Protein AF-A0A929PA80-F1 (afdb_monomer_lite)

pLDDT: mean 91.56, std 11.6, range [44.88, 98.56]

Secondary structure (DSSP, 8-state):
-HHHHHHHHHHHHHHHHHHHHHHHSS--SSGGGGTTTT-SSPPBPTTTSSBPEEEEETTEEEEEE--SSSGGG-EEEEESHHHHIIIIIHHHHHHHHHHHHHHTTS--

Radius of gyration: 17.23 Å; chains: 1; bounding box: 33×61×31 Å

Foldseek 3Di:
DLVVVQVVLLVLLVVLQVVVCVVPVDGDQFSCVSPPVSHVDQDARSAPRHGWGWHDDVQWIWTWHCAHPDNVGIDTDTDGDVRCCVPPVVVVVVVVVVVVVVVVPPPD

Sequence (108 aa):
MESVDAQYRLMALALAATAYRASNGTYPGRAEDLLPDYLAEIPIDPFDGKPLKLKTLPGGLDLYSVGPEDKNWRIHFYLGRDLYEEKRVKPAREEFEKNTAGKSAVSH

Structure (mmCIF, N/CA/C/O backbone):
data_AF-A0A929PA80-F1
#
_entry.id   AF-A0A929PA80-F1
#
loop_
_atom_site.group_PDB
_atom_site.id
_atom_site.type_symbol
_atom_site.label_atom_id
_atom_site.label_alt_id
_atom_site.label_comp_id
_atom_site.label_asym_id
_atom_site.label_entity_id
_atom_site.label_seq_id
_atom_site.pdbx_PDB_ins_code
_atom_site.Cartn_x
_atom_site.Cartn_y
_atom_site.Cartn_z
_atom_site.occupancy
_atom_site.B_iso_or_equiv
_atom_site.auth_seq_id
_atom_site.auth_comp_id
_atom_site.auth_asym_id
_atom_site.auth_atom_id
_atom_site.pdbx_PDB_model_num
ATOM 1 N N . MET A 1 1 ? 8.026 5.239 -18.243 1.00 77.50 1 MET A N 1
ATOM 2 C CA . MET A 1 1 ? 6.991 4.213 -18.501 1.00 77.50 1 MET A CA 1
ATOM 3 C C . MET A 1 1 ? 6.733 3.388 -17.241 1.00 77.50 1 MET A C 1
ATOM 5 O O . MET A 1 1 ? 5.584 3.292 -16.837 1.00 77.50 1 MET A O 1
ATOM 9 N N . GLU A 1 2 ? 7.782 2.917 -16.557 1.00 88.75 2 GLU A N 1
ATOM 10 C CA . GLU A 1 2 ? 7.701 2.110 -15.320 1.00 88.75 2 GLU A CA 1
ATOM 11 C C . GLU A 1 2 ? 6.935 2.778 -14.168 1.00 88.75 2 GLU A C 1
ATOM 13 O O . GLU A 1 2 ? 6.124 2.126 -13.527 1.00 88.75 2 GLU A O 1
ATOM 18 N N . SER A 1 3 ? 7.100 4.086 -13.926 1.00 91.31 3 SER A N 1
ATOM 19 C CA . SER A 1 3 ? 6.378 4.764 -12.833 1.00 91.31 3 SER A CA 1
ATOM 20 C C . SER A 1 3 ? 4.857 4.746 -13.007 1.00 91.31 3 SER A C 1
ATOM 22 O O . SER A 1 3 ? 4.131 4.638 -12.023 1.00 91.31 3 SER A O 1
ATOM 24 N N . VAL A 1 4 ? 4.369 4.857 -14.248 1.00 94.44 4 VAL A N 1
ATOM 25 C CA . VAL A 1 4 ? 2.928 4.809 -14.549 1.00 94.44 4 VAL A CA 1
ATOM 26 C C . VAL A 1 4 ? 2.403 3.390 -14.339 1.00 94.44 4 VAL A C 1
ATOM 28 O O . VAL A 1 4 ? 1.345 3.218 -13.742 1.00 94.44 4 VAL A O 1
ATOM 31 N N . ASP A 1 5 ? 3.170 2.378 -14.754 1.00 97.00 5 ASP A N 1
ATOM 32 C CA . ASP A 1 5 ? 2.829 0.972 -14.515 1.00 97.00 5 ASP A CA 1
ATOM 33 C C . ASP A 1 5 ? 2.818 0.648 -13.009 1.00 97.00 5 ASP A C 1
ATOM 35 O O . ASP A 1 5 ? 1.860 0.075 -12.495 1.00 97.00 5 ASP A O 1
ATOM 39 N N . ALA A 1 6 ? 3.811 1.125 -12.253 1.00 96.88 6 ALA A N 1
ATOM 40 C CA . ALA A 1 6 ? 3.854 0.975 -10.799 1.00 96.88 6 ALA A CA 1
ATOM 41 C C . ALA A 1 6 ? 2.625 1.603 -10.125 1.00 96.88 6 ALA A C 1
ATOM 43 O O . ALA A 1 6 ? 2.013 0.980 -9.259 1.00 96.88 6 ALA A O 1
ATOM 44 N N . GLN A 1 7 ? 2.222 2.811 -10.535 1.00 96.50 7 GLN A N 1
ATOM 45 C CA . GLN A 1 7 ? 1.021 3.472 -10.012 1.00 96.50 7 GLN A CA 1
ATOM 46 C C . GLN A 1 7 ? -0.256 2.697 -10.348 1.00 96.50 7 GLN A C 1
ATOM 48 O O . GLN A 1 7 ? -1.094 2.501 -9.469 1.00 96.50 7 GLN A O 1
ATOM 53 N N . TYR A 1 8 ? -0.389 2.218 -11.586 1.00 97.75 8 TYR A N 1
ATOM 54 C CA . TYR A 1 8 ? -1.529 1.407 -12.011 1.00 97.75 8 TYR A CA 1
ATOM 55 C C . TYR A 1 8 ? -1.649 0.120 -11.179 1.00 97.75 8 TYR A C 1
ATOM 57 O O . TYR A 1 8 ? -2.715 -0.195 -10.647 1.00 97.75 8 TYR A O 1
ATOM 65 N N . ARG A 1 9 ? -0.536 -0.590 -10.985 1.00 98.38 9 ARG A N 1
ATOM 66 C CA . ARG A 1 9 ? -0.490 -1.820 -10.183 1.00 98.38 9 ARG A CA 1
ATOM 67 C C . ARG A 1 9 ? -0.736 -1.561 -8.696 1.00 98.38 9 ARG A C 1
ATOM 69 O O . ARG A 1 9 ? -1.429 -2.344 -8.048 1.00 98.38 9 ARG A O 1
ATOM 76 N N . LEU A 1 10 ? -0.243 -0.440 -8.164 1.00 98.38 10 LEU A N 1
ATOM 77 C CA . LEU A 1 10 ? -0.560 0.006 -6.805 1.00 98.38 10 LEU A CA 1
ATOM 78 C C . LEU A 1 10 ? -2.054 0.301 -6.639 1.00 98.38 10 LEU A C 1
ATOM 80 O O . LEU A 1 10 ? -2.620 -0.062 -5.612 1.00 98.38 10 LEU A O 1
ATOM 84 N N . MET A 1 11 ? -2.713 0.898 -7.638 1.00 98.00 11 MET A N 1
ATOM 85 C CA . MET A 1 11 ? -4.165 1.116 -7.610 1.00 98.00 11 MET A CA 1
ATOM 86 C C . MET A 1 11 ? -4.942 -0.205 -7.593 1.00 98.00 11 MET A C 1
ATOM 88 O O . MET A 1 11 ? -5.913 -0.319 -6.846 1.00 98.00 11 MET A O 1
ATOM 92 N N . ALA A 1 12 ? -4.509 -1.213 -8.358 1.00 98.19 12 ALA A N 1
ATOM 93 C CA . ALA A 1 12 ? -5.121 -2.543 -8.326 1.00 98.19 12 ALA A CA 1
ATOM 94 C C . ALA A 1 12 ? -4.989 -3.195 -6.937 1.00 98.19 12 ALA A C 1
ATOM 96 O O . ALA A 1 12 ? -5.979 -3.660 -6.370 1.00 98.19 12 ALA A O 1
ATOM 97 N N . LEU A 1 13 ? -3.790 -3.148 -6.343 1.00 98.56 13 LEU A N 1
ATOM 98 C CA . LEU A 1 13 ? -3.551 -3.641 -4.984 1.00 98.56 13 LEU A CA 1
ATOM 99 C C . LEU A 1 13 ? -4.378 -2.871 -3.938 1.00 98.56 13 LEU A C 1
ATOM 101 O O . LEU A 1 13 ? -4.938 -3.468 -3.018 1.00 98.56 13 LEU A O 1
ATOM 105 N N . ALA A 1 14 ? -4.505 -1.552 -4.099 1.00 98.31 14 ALA A N 1
ATOM 106 C CA . ALA A 1 14 ? -5.306 -0.707 -3.222 1.00 98.31 14 ALA A CA 1
ATOM 107 C C . ALA A 1 14 ? -6.800 -1.039 -3.289 1.00 98.31 14 ALA A C 1
ATOM 109 O O . ALA A 1 14 ? -7.474 -1.080 -2.255 1.00 98.31 14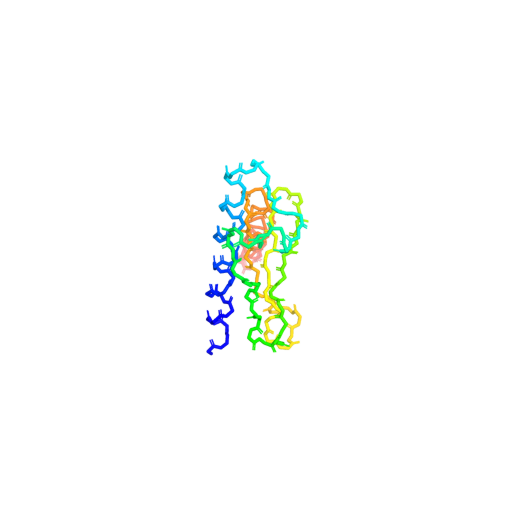 ALA A O 1
ATOM 110 N N . LEU A 1 15 ? -7.318 -1.298 -4.491 1.00 98.44 15 LEU A N 1
ATOM 111 C CA . LEU A 1 15 ? -8.708 -1.688 -4.694 1.00 98.44 15 LEU A CA 1
ATOM 112 C C . LEU A 1 15 ? -9.001 -3.028 -4.010 1.00 98.44 15 LEU A C 1
ATOM 114 O O . LEU A 1 15 ? -9.973 -3.124 -3.262 1.00 98.44 15 LEU A O 1
ATOM 118 N N . ALA A 1 16 ? -8.122 -4.017 -4.187 1.00 98.56 16 ALA A N 1
ATOM 119 C CA . ALA A 1 16 ? -8.229 -5.315 -3.524 1.00 98.56 16 ALA A CA 1
ATOM 120 C C . ALA A 1 16 ? -8.217 -5.183 -1.992 1.00 98.56 16 ALA A C 1
ATOM 122 O O . ALA A 1 16 ? -9.103 -5.699 -1.315 1.00 98.56 16 ALA A O 1
ATOM 123 N N . ALA A 1 17 ? -7.277 -4.414 -1.436 1.00 98.56 17 ALA A N 1
ATOM 124 C CA . ALA A 1 17 ? -7.213 -4.165 0.004 1.00 98.56 17 ALA A CA 1
ATOM 125 C C . ALA A 1 17 ? -8.441 -3.414 0.546 1.00 98.56 17 ALA A C 1
ATOM 127 O O . ALA A 1 17 ? -8.883 -3.656 1.672 1.00 98.56 17 ALA A O 1
ATOM 128 N N . THR A 1 18 ? -9.016 -2.516 -0.255 1.00 98.19 18 THR A N 1
ATOM 129 C CA . THR A 1 18 ? -10.249 -1.802 0.097 1.00 98.19 18 THR A CA 1
ATOM 130 C C . THR A 1 18 ? -11.446 -2.749 0.117 1.00 98.19 18 THR A C 1
ATOM 132 O O . THR A 1 18 ? -12.234 -2.701 1.063 1.00 98.19 18 THR A O 1
ATOM 135 N N . ALA A 1 19 ? -11.560 -3.642 -0.871 1.00 98.50 19 ALA A N 1
ATOM 136 C CA . ALA A 1 19 ? -12.597 -4.669 -0.913 1.00 98.50 19 ALA A CA 1
ATOM 137 C C . ALA A 1 19 ? -12.465 -5.653 0.261 1.00 98.50 19 ALA A C 1
ATOM 139 O O . ALA A 1 19 ? -13.450 -5.902 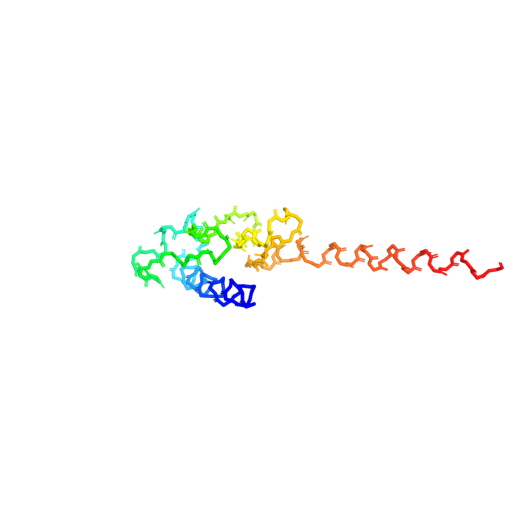0.953 1.00 98.50 19 ALA A O 1
ATOM 140 N N . TYR A 1 20 ? -11.245 -6.107 0.570 1.00 98.50 20 TYR A N 1
ATOM 141 C CA . TYR A 1 20 ? -10.973 -6.927 1.752 1.00 98.50 20 TYR A CA 1
ATOM 142 C C . TYR A 1 20 ? -11.481 -6.252 3.027 1.00 98.50 20 TYR A C 1
ATOM 144 O O . TYR A 1 20 ? -12.193 -6.870 3.820 1.00 98.50 20 TYR A O 1
ATOM 152 N N . ARG A 1 21 ? -11.171 -4.962 3.215 1.00 97.56 21 ARG A N 1
ATOM 153 C CA . ARG A 1 21 ? -11.642 -4.206 4.380 1.00 97.56 21 ARG A CA 1
ATOM 154 C C . ARG A 1 21 ? -13.158 -4.060 4.414 1.00 97.56 21 ARG A C 1
ATOM 156 O O . ARG A 1 21 ? -13.728 -4.083 5.500 1.00 97.56 21 ARG A O 1
ATOM 163 N N . ALA A 1 22 ? -13.807 -3.886 3.269 1.00 98.00 22 ALA A N 1
ATOM 164 C CA . ALA A 1 22 ? -15.261 -3.792 3.209 1.00 98.00 22 ALA A CA 1
ATOM 165 C C . ALA A 1 22 ? -15.932 -5.089 3.694 1.00 98.00 22 ALA A C 1
ATOM 167 O O . ALA A 1 22 ? -16.908 -5.017 4.436 1.00 98.00 22 ALA A O 1
ATOM 168 N N . SER A 1 23 ? -15.374 -6.249 3.339 1.00 98.19 23 SER A N 1
ATOM 169 C CA . SER A 1 23 ? -15.912 -7.559 3.728 1.00 98.19 23 SER A CA 1
ATOM 170 C C . SER A 1 23 ? -15.549 -7.969 5.159 1.00 98.19 23 SER A C 1
ATOM 172 O O . SER A 1 23 ? -16.360 -8.586 5.843 1.00 98.19 23 SER A O 1
ATOM 174 N N . ASN A 1 24 ? -14.341 -7.633 5.624 1.00 97.12 24 ASN A N 1
ATOM 175 C CA . ASN A 1 24 ? -13.794 -8.121 6.899 1.00 97.12 24 ASN A CA 1
ATOM 176 C C . ASN A 1 24 ? -13.797 -7.070 8.025 1.00 97.12 24 ASN A C 1
ATOM 178 O O . ASN A 1 24 ? -13.488 -7.381 9.172 1.00 97.12 24 ASN A O 1
ATOM 182 N N . GLY A 1 25 ? -14.091 -5.805 7.715 1.00 96.38 25 GLY A N 1
ATOM 183 C CA . GLY A 1 25 ? -14.064 -4.680 8.657 1.00 96.38 25 GLY A CA 1
ATOM 184 C C . GLY A 1 25 ? -12.666 -4.125 8.968 1.00 96.38 25 GLY A C 1
ATOM 185 O O . GLY A 1 25 ? -12.545 -3.000 9.458 1.00 96.38 25 GLY A O 1
ATOM 186 N N . THR A 1 26 ? -11.599 -4.857 8.643 1.00 95.81 26 THR A N 1
ATOM 187 C CA . THR A 1 26 ? -10.199 -4.475 8.887 1.00 95.81 26 THR A CA 1
ATOM 188 C C . THR A 1 26 ? -9.362 -4.587 7.615 1.00 95.81 26 THR A C 1
ATOM 190 O O . THR A 1 26 ? -9.700 -5.327 6.697 1.00 95.81 26 THR A O 1
ATOM 193 N N . TYR A 1 27 ? -8.270 -3.823 7.525 1.00 97.00 27 TYR A N 1
ATOM 194 C CA . TYR A 1 27 ? -7.305 -4.002 6.436 1.00 97.00 27 TYR A CA 1
ATOM 195 C C . TYR A 1 27 ? -6.583 -5.360 6.553 1.00 97.00 27 TYR A C 1
ATOM 197 O O . TYR A 1 27 ? -6.435 -5.855 7.674 1.00 97.00 27 TYR A O 1
ATOM 205 N N . PRO A 1 28 ? -6.107 -5.942 5.434 1.00 97.56 28 PRO A N 1
ATOM 206 C CA . PRO A 1 28 ? -5.280 -7.151 5.461 1.00 97.56 28 PRO A CA 1
ATOM 207 C C . PRO A 1 28 ? -4.011 -6.956 6.307 1.00 97.56 28 PRO A C 1
ATOM 209 O O . PRO A 1 28 ? -3.486 -5.842 6.422 1.00 97.56 28 PRO A O 1
ATOM 212 N N . GLY A 1 29 ? -3.508 -8.044 6.898 1.00 96.12 29 GLY A N 1
ATOM 213 C CA . GLY A 1 29 ? -2.265 -8.035 7.675 1.00 96.12 29 GLY A CA 1
ATOM 214 C C . GLY A 1 29 ? -1.020 -8.175 6.798 1.00 96.12 29 GLY A C 1
ATOM 215 O O . GLY A 1 29 ? 0.053 -7.690 7.158 1.00 96.12 29 GLY A O 1
ATOM 216 N N . ARG A 1 30 ? -1.169 -8.816 5.637 1.00 96.06 30 ARG A N 1
ATOM 217 C CA . ARG A 1 30 ? -0.131 -9.020 4.617 1.00 96.06 30 ARG A CA 1
ATOM 218 C C . ARG A 1 30 ? -0.759 -9.126 3.226 1.00 96.06 30 ARG A C 1
ATOM 220 O O . ARG A 1 30 ? -1.971 -9.271 3.096 1.00 96.06 30 ARG A O 1
ATOM 227 N N . ALA A 1 31 ? 0.060 -9.043 2.180 1.00 96.56 31 ALA A N 1
ATOM 228 C CA . ALA A 1 31 ? -0.429 -9.054 0.802 1.00 96.56 31 ALA A CA 1
ATOM 229 C C . ALA A 1 31 ? -1.153 -10.367 0.449 1.00 96.56 31 ALA A C 1
ATOM 231 O O . ALA A 1 31 ? -2.159 -10.344 -0.252 1.00 96.56 31 ALA A O 1
ATOM 232 N N . GLU A 1 32 ? -0.684 -11.494 0.983 1.00 97.31 32 GLU A N 1
ATOM 233 C CA . GLU A 1 32 ? -1.210 -12.833 0.702 1.00 97.31 32 GLU A CA 1
ATOM 234 C C . GLU A 1 32 ? -2.648 -13.032 1.192 1.00 97.31 32 GLU A C 1
ATOM 236 O O . GLU A 1 32 ? -3.351 -13.880 0.654 1.00 97.31 32 GLU A O 1
ATOM 241 N N . ASP A 1 33 ? -3.112 -12.232 2.158 1.00 97.81 33 ASP A N 1
ATOM 242 C CA . ASP A 1 33 ? -4.493 -12.295 2.656 1.00 97.81 33 ASP A CA 1
ATOM 243 C C . ASP A 1 33 ? -5.514 -11.835 1.592 1.00 97.81 33 ASP A C 1
ATOM 245 O O . ASP A 1 33 ? -6.719 -12.017 1.752 1.00 97.81 33 ASP A O 1
ATOM 249 N N . LEU A 1 34 ? -5.043 -11.220 0.500 1.00 98.31 34 LEU A N 1
ATOM 250 C CA . LEU A 1 34 ? -5.866 -10.805 -0.638 1.00 98.31 34 LEU A CA 1
ATOM 251 C C . LEU A 1 34 ? -6.102 -11.932 -1.651 1.00 98.31 34 LEU A C 1
ATOM 253 O O . LEU A 1 34 ? -6.931 -11.776 -2.549 1.00 98.31 34 LEU A O 1
ATOM 257 N N . LEU A 1 35 ? -5.374 -13.043 -1.535 1.00 97.88 35 LEU A N 1
ATOM 258 C CA . LEU A 1 35 ? -5.476 -14.177 -2.445 1.00 97.88 35 LEU A CA 1
ATOM 259 C C . LEU A 1 35 ? -6.417 -15.257 -1.886 1.00 97.88 35 LEU A C 1
ATOM 261 O O . LEU A 1 35 ? -6.445 -15.474 -0.675 1.00 97.88 35 LEU A O 1
ATOM 265 N N . PRO A 1 36 ? -7.109 -16.014 -2.754 1.00 97.62 36 PRO A N 1
ATOM 266 C CA . PRO A 1 36 ? -7.344 -15.744 -4.178 1.00 97.62 36 PRO A CA 1
ATOM 267 C C . PRO A 1 36 ? -8.548 -14.808 -4.414 1.00 97.62 36 PRO A C 1
ATOM 269 O O . PRO A 1 36 ? -8.856 -14.466 -5.553 1.00 97.62 36 PRO A O 1
ATOM 272 N N . ASP A 1 37 ? -9.256 -14.429 -3.348 1.00 97.88 37 ASP A N 1
ATOM 273 C CA . ASP A 1 37 ? -10.607 -13.864 -3.434 1.00 97.88 37 ASP A CA 1
ATOM 274 C C . ASP A 1 37 ? -10.652 -12.443 -4.016 1.00 97.88 37 ASP A C 1
ATOM 276 O O . ASP A 1 37 ? -11.654 -12.051 -4.615 1.00 97.88 37 ASP A O 1
ATOM 280 N N . TYR A 1 38 ? -9.579 -11.664 -3.851 1.00 98.06 38 TYR A N 1
ATOM 281 C CA . TYR A 1 38 ? -9.501 -10.272 -4.315 1.00 98.06 38 TYR A CA 1
ATOM 282 C C . TYR A 1 38 ? -8.467 -10.071 -5.426 1.00 98.06 38 TYR A C 1
ATOM 284 O O . TYR A 1 38 ? -8.582 -9.128 -6.211 1.00 98.06 38 TYR A O 1
ATOM 292 N N . LEU A 1 39 ? -7.458 -10.939 -5.493 1.00 97.94 39 LEU A N 1
ATOM 293 C CA . LEU A 1 39 ? -6.403 -10.942 -6.501 1.00 97.94 39 LEU A CA 1
ATOM 294 C C . LEU A 1 39 ? -6.055 -12.385 -6.880 1.00 97.94 39 LEU A C 1
ATOM 296 O O . LEU A 1 39 ? -6.037 -13.266 -6.027 1.00 97.94 39 LEU A O 1
ATOM 300 N N . ALA A 1 40 ? -5.713 -12.611 -8.149 1.00 97.75 40 ALA A N 1
ATOM 301 C CA . ALA A 1 40 ? -5.168 -13.897 -8.593 1.00 97.75 40 ALA A CA 1
ATOM 302 C C . ALA A 1 40 ? -3.697 -14.068 -8.173 1.00 97.75 40 ALA A C 1
ATOM 304 O O . ALA A 1 40 ? -3.262 -15.158 -7.815 1.00 97.75 40 ALA A O 1
ATOM 305 N N . GLU A 1 41 ? -2.941 -12.971 -8.192 1.00 98.06 41 GLU A N 1
ATOM 306 C CA . GLU A 1 41 ? -1.553 -12.888 -7.750 1.00 98.06 41 GLU A CA 1
ATOM 307 C C . GLU A 1 41 ? -1.252 -11.471 -7.250 1.00 98.06 41 GLU A C 1
ATOM 309 O O . GLU A 1 41 ? -1.968 -10.516 -7.569 1.00 98.06 41 GLU A O 1
ATOM 314 N N . ILE A 1 42 ? -0.186 -11.317 -6.464 1.00 98.31 42 ILE A N 1
ATOM 315 C CA . ILE A 1 42 ? 0.251 -9.992 -6.017 1.00 98.31 42 ILE A CA 1
ATOM 316 C C . ILE A 1 42 ? 0.943 -9.281 -7.188 1.00 98.31 42 ILE A C 1
ATOM 318 O O . ILE A 1 42 ? 1.907 -9.832 -7.725 1.00 98.31 42 ILE A O 1
ATOM 322 N N . PRO A 1 43 ? 0.513 -8.064 -7.581 1.00 98.38 43 PRO A N 1
ATOM 323 C CA . PRO A 1 43 ? 1.111 -7.376 -8.716 1.00 98.38 43 PRO A CA 1
ATOM 324 C C . PRO A 1 43 ? 2.612 -7.142 -8.518 1.00 98.38 43 PRO A C 1
ATOM 326 O O . PRO A 1 43 ? 3.055 -6.716 -7.450 1.00 98.38 43 PRO A O 1
ATOM 329 N N . ILE A 1 44 ? 3.384 -7.396 -9.572 1.00 98.31 44 ILE A N 1
ATOM 330 C CA . ILE A 1 44 ? 4.841 -7.240 -9.570 1.00 98.31 44 ILE A CA 1
ATOM 331 C C . ILE A 1 44 ? 5.230 -5.773 -9.779 1.00 98.31 44 ILE A C 1
ATOM 333 O O . ILE A 1 44 ? 4.689 -5.109 -10.664 1.00 98.31 44 ILE A O 1
ATOM 337 N N . ASP A 1 45 ? 6.177 -5.289 -8.984 1.00 97.31 45 ASP A N 1
ATOM 338 C CA . ASP A 1 45 ? 6.816 -3.984 -9.094 1.00 97.31 45 ASP A CA 1
ATOM 339 C C . ASP A 1 45 ? 7.679 -3.924 -10.370 1.00 97.31 45 ASP A C 1
ATOM 341 O O . ASP A 1 45 ? 8.592 -4.743 -10.531 1.00 97.31 45 ASP A O 1
ATOM 345 N N . PRO A 1 46 ? 7.425 -2.978 -11.293 1.00 96.75 46 PRO A N 1
ATOM 346 C CA . PRO A 1 46 ? 8.180 -2.889 -12.538 1.00 96.75 46 PRO A CA 1
ATOM 347 C C . PRO A 1 46 ? 9.650 -2.488 -12.343 1.00 96.75 46 PRO A C 1
ATOM 349 O O . PRO A 1 46 ? 10.427 -2.658 -13.275 1.00 96.75 46 PRO A O 1
ATOM 352 N N . PHE A 1 47 ? 10.044 -1.975 -11.171 1.00 95.19 47 PHE A N 1
ATOM 353 C CA . PHE A 1 47 ? 11.417 -1.514 -10.937 1.00 95.19 47 PHE A CA 1
ATOM 354 C C . PHE A 1 47 ? 12.379 -2.610 -10.465 1.00 95.19 47 PHE A C 1
ATOM 356 O O . PHE A 1 47 ? 13.552 -2.579 -10.826 1.00 95.19 47 PHE A O 1
ATOM 363 N N . ASP A 1 48 ? 11.923 -3.573 -9.656 1.00 95.00 48 ASP A N 1
ATOM 364 C CA . ASP A 1 48 ? 12.790 -4.635 -9.117 1.00 95.00 48 ASP A CA 1
ATOM 365 C C . ASP A 1 48 ? 12.316 -6.060 -9.438 1.00 95.00 48 ASP A C 1
ATOM 367 O O . ASP A 1 48 ? 12.981 -7.029 -9.057 1.00 95.00 48 ASP A O 1
ATOM 371 N N . GLY A 1 49 ? 11.187 -6.199 -10.141 1.00 96.25 49 GLY A N 1
ATOM 372 C CA . GLY A 1 49 ? 10.619 -7.488 -10.524 1.00 96.25 49 GLY A CA 1
ATOM 373 C C . GLY A 1 49 ? 10.081 -8.306 -9.347 1.00 96.25 49 GLY A C 1
ATOM 374 O O . GLY A 1 49 ? 9.823 -9.498 -9.509 1.00 96.25 49 GLY A O 1
ATOM 375 N N . LYS A 1 50 ? 9.914 -7.707 -8.161 1.00 96.69 50 LYS A N 1
ATOM 376 C CA . LYS A 1 50 ? 9.376 -8.370 -6.962 1.00 96.69 50 LYS A CA 1
ATOM 377 C C . LYS A 1 50 ? 7.932 -7.942 -6.709 1.00 96.69 50 LYS A C 1
ATOM 379 O O . LYS A 1 50 ? 7.506 -6.919 -7.229 1.00 96.69 50 LYS A O 1
ATOM 384 N N . PRO A 1 51 ? 7.149 -8.681 -5.907 1.00 98.25 51 PRO A N 1
ATOM 385 C CA . PRO A 1 51 ? 5.806 -8.242 -5.539 1.00 98.25 51 PRO A CA 1
ATOM 386 C C . PRO A 1 51 ? 5.802 -6.842 -4.913 1.00 98.25 51 PRO A C 1
ATOM 388 O O . PRO A 1 51 ? 6.662 -6.520 -4.083 1.00 98.25 51 PRO A O 1
ATOM 391 N N . LEU A 1 52 ? 4.806 -6.029 -5.279 1.00 98.06 52 LEU A N 1
ATOM 392 C CA . LEU A 1 52 ? 4.533 -4.762 -4.607 1.00 98.06 52 LEU A CA 1
ATOM 393 C C . LEU A 1 52 ? 4.340 -4.983 -3.107 1.00 98.06 52 LEU A C 1
ATOM 395 O O . LEU A 1 52 ? 3.851 -6.020 -2.653 1.00 98.06 52 LEU A O 1
ATOM 399 N N . LYS A 1 53 ? 4.721 -3.978 -2.320 1.00 97.12 53 LYS A N 1
ATOM 400 C CA . LYS A 1 53 ? 4.789 -4.116 -0.867 1.00 97.12 53 LYS A CA 1
ATOM 401 C C . LYS A 1 53 ? 3.548 -3.528 -0.223 1.00 97.12 53 LYS A C 1
ATOM 403 O O . LYS A 1 53 ? 3.144 -2.416 -0.548 1.00 97.12 53 LYS A O 1
ATOM 408 N N . LEU A 1 54 ? 2.991 -4.269 0.729 1.00 97.88 54 LEU A N 1
ATOM 409 C CA . LEU A 1 54 ? 1.909 -3.841 1.606 1.00 97.88 54 LEU A CA 1
ATOM 410 C C . LEU A 1 54 ? 2.438 -3.792 3.033 1.00 97.88 54 LEU A C 1
ATOM 412 O O . LEU A 1 54 ? 3.024 -4.759 3.518 1.00 97.88 54 LEU A O 1
ATOM 416 N N . LYS A 1 55 ? 2.224 -2.669 3.714 1.00 96.56 55 LYS A N 1
ATOM 417 C CA . LYS A 1 55 ? 2.541 -2.521 5.130 1.00 96.56 55 LYS A CA 1
ATOM 418 C C . LYS A 1 55 ? 1.346 -1.966 5.885 1.00 96.56 55 LYS A C 1
ATOM 420 O O . LYS A 1 55 ? 0.905 -0.848 5.627 1.00 96.56 55 LYS A O 1
ATOM 425 N N . THR A 1 56 ? 0.876 -2.718 6.868 1.00 95.88 56 THR A N 1
ATOM 426 C CA . THR A 1 56 ? -0.160 -2.254 7.789 1.00 95.88 56 THR A CA 1
ATOM 427 C C . THR A 1 56 ? 0.440 -1.291 8.802 1.00 95.88 56 THR A C 1
ATOM 429 O O . THR A 1 56 ? 1.466 -1.572 9.424 1.00 95.88 56 THR A O 1
ATOM 432 N N . LEU A 1 57 ? -0.184 -0.125 8.936 1.00 95.56 57 LEU A N 1
ATOM 433 C CA . LEU A 1 57 ? 0.221 0.941 9.844 1.00 95.56 57 LEU A CA 1
ATOM 434 C C . LEU A 1 57 ? -0.988 1.386 10.679 1.00 95.56 57 LEU A C 1
ATOM 436 O O . LEU A 1 57 ? -2.133 1.122 10.301 1.00 95.56 57 LEU A O 1
ATOM 440 N N . PRO A 1 58 ? -0.775 2.079 11.811 1.00 94.12 58 PRO A N 1
ATOM 441 C CA . PRO A 1 58 ? -1.874 2.712 12.526 1.00 94.12 58 PRO A CA 1
ATOM 442 C C . PRO A 1 58 ? -2.704 3.590 11.580 1.00 94.12 58 PRO A C 1
ATOM 444 O O . PRO A 1 58 ? -2.164 4.414 10.845 1.00 94.12 58 PRO A O 1
ATOM 447 N N . GLY A 1 59 ? -4.019 3.372 11.568 1.00 92.69 59 GLY A N 1
ATOM 448 C CA . GLY A 1 59 ? -4.947 4.157 10.754 1.00 92.69 59 GLY A CA 1
ATOM 449 C C . GLY A 1 59 ? -4.991 3.815 9.259 1.00 92.69 59 GLY A C 1
ATOM 450 O O . GLY A 1 59 ? -5.733 4.482 8.532 1.00 92.69 59 GLY A O 1
ATOM 451 N N . GLY A 1 60 ? -4.252 2.806 8.769 1.00 97.06 60 GLY A N 1
ATOM 452 C CA . GLY A 1 60 ? -4.216 2.548 7.329 1.00 97.06 60 GLY A CA 1
ATOM 453 C C . GLY A 1 60 ? -3.260 1.479 6.796 1.00 97.06 60 GLY A C 1
ATOM 454 O O . GLY A 1 60 ? -2.714 0.657 7.529 1.00 97.06 60 GLY A O 1
ATOM 455 N N . LEU A 1 61 ? -3.042 1.533 5.481 1.00 98.06 61 LEU A N 1
ATOM 456 C CA . LEU A 1 61 ? -2.013 0.776 4.768 1.00 98.06 61 LEU A CA 1
ATOM 457 C C . LEU A 1 61 ? -1.085 1.721 4.009 1.00 98.06 61 LEU A C 1
ATOM 459 O O . LEU A 1 61 ? -1.540 2.667 3.370 1.00 98.06 61 LEU A O 1
ATOM 463 N N . ASP A 1 62 ? 0.204 1.408 4.022 1.00 97.69 62 ASP A N 1
ATOM 464 C CA . ASP A 1 62 ? 1.183 1.928 3.074 1.00 97.69 62 ASP A CA 1
ATOM 465 C C . ASP A 1 62 ? 1.453 0.852 2.021 1.00 97.69 62 ASP A C 1
ATOM 467 O O . ASP A 1 62 ? 2.047 -0.190 2.317 1.00 97.69 62 ASP A O 1
ATOM 471 N N . LEU A 1 63 ? 0.970 1.091 0.805 1.00 98.19 63 LEU A N 1
ATOM 472 C CA . LEU A 1 63 ? 1.302 0.289 -0.363 1.00 98.19 63 LEU A CA 1
ATOM 473 C C . LEU A 1 63 ? 2.398 1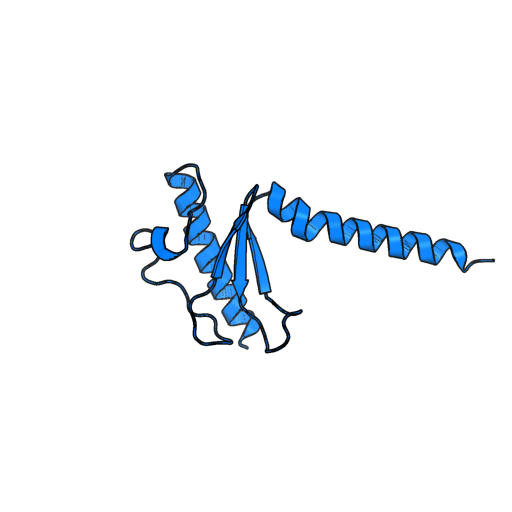.014 -1.126 1.00 98.19 63 LEU A C 1
ATOM 475 O O . LEU A 1 63 ? 2.252 2.204 -1.402 1.00 98.19 63 LEU A O 1
ATOM 479 N N . TYR A 1 64 ? 3.481 0.335 -1.490 1.00 96.75 64 TYR A N 1
ATOM 480 C CA . TYR A 1 64 ? 4.567 1.028 -2.169 1.00 96.75 64 TYR A CA 1
ATOM 481 C C . TYR A 1 64 ? 5.328 0.183 -3.179 1.00 96.75 64 TYR A C 1
ATOM 483 O O . TYR A 1 64 ? 5.548 -1.018 -2.998 1.00 96.75 64 TYR A O 1
ATOM 491 N N . SER A 1 65 ? 5.755 0.878 -4.231 1.00 97.06 65 SER A N 1
ATOM 492 C CA . SER A 1 65 ? 6.815 0.440 -5.131 1.00 97.06 65 SER A CA 1
ATOM 493 C C . SER A 1 65 ? 8.153 0.990 -4.642 1.00 97.06 65 SER A C 1
ATOM 495 O O . SER A 1 65 ? 8.217 2.067 -4.032 1.00 97.06 65 SER A O 1
ATOM 497 N N . VAL A 1 66 ? 9.234 0.254 -4.902 1.00 94.62 66 VAL A N 1
ATOM 498 C CA . VAL A 1 66 ? 10.593 0.716 -4.595 1.00 94.62 66 VAL A CA 1
ATOM 499 C C . VAL A 1 66 ? 10.970 1.972 -5.380 1.00 94.62 66 VAL A C 1
ATOM 501 O O . VAL A 1 66 ? 11.776 2.748 -4.872 1.00 94.62 66 VAL A O 1
ATOM 504 N N . GLY A 1 67 ? 10.320 2.216 -6.522 1.00 92.62 67 GLY A N 1
ATOM 505 C CA . GLY A 1 67 ? 10.637 3.328 -7.410 1.00 92.62 67 GLY A CA 1
ATOM 506 C C . GLY A 1 67 ? 11.979 3.138 -8.135 1.00 92.62 67 GLY A C 1
ATOM 507 O O . GLY A 1 67 ? 12.613 2.090 -8.002 1.00 92.62 67 GLY A O 1
ATOM 508 N N . PRO A 1 68 ? 12.426 4.138 -8.913 1.00 90.19 68 PRO A N 1
ATOM 509 C CA . PRO A 1 68 ? 13.772 4.141 -9.487 1.00 90.19 68 PRO A CA 1
ATOM 510 C C . PRO A 1 68 ? 14.826 4.087 -8.368 1.00 90.19 68 PRO A C 1
ATOM 512 O O . PRO A 1 68 ? 14.522 4.491 -7.251 1.00 90.19 68 PRO A O 1
ATOM 515 N N . GLU A 1 69 ? 16.042 3.605 -8.671 1.00 76.50 69 GLU A N 1
ATOM 516 C CA . GLU A 1 69 ? 17.112 3.164 -7.738 1.00 76.50 69 GLU A CA 1
ATOM 517 C C . GLU A 1 69 ? 17.357 4.003 -6.459 1.00 76.50 69 GLU A C 1
ATOM 519 O O . GLU A 1 69 ? 17.908 3.487 -5.482 1.00 76.50 69 GLU A O 1
ATOM 524 N N . ASP A 1 70 ? 16.933 5.265 -6.413 1.00 70.56 70 ASP A N 1
ATOM 525 C CA . ASP A 1 70 ? 17.090 6.148 -5.266 1.00 70.56 70 ASP A CA 1
ATOM 526 C C . ASP A 1 70 ? 15.967 5.993 -4.217 1.00 70.56 70 ASP A C 1
ATOM 528 O O . ASP A 1 70 ? 14.783 6.222 -4.476 1.00 70.56 70 ASP A O 1
ATOM 532 N N . LYS A 1 71 ? 16.335 5.668 -2.965 1.00 61.50 71 LYS A N 1
ATOM 533 C CA . LYS A 1 71 ? 15.391 5.380 -1.854 1.00 61.50 71 LYS A CA 1
ATOM 534 C C . LYS A 1 71 ? 14.406 6.516 -1.549 1.00 61.50 71 LYS A C 1
ATOM 536 O O . LYS A 1 71 ? 13.365 6.252 -0.945 1.00 61.50 71 LYS A O 1
ATOM 541 N N . ASN A 1 72 ? 14.733 7.747 -1.940 1.00 70.50 72 ASN A N 1
ATOM 542 C CA . ASN A 1 72 ? 13.871 8.914 -1.761 1.00 70.50 72 ASN A CA 1
ATOM 543 C C . ASN A 1 72 ? 12.680 8.949 -2.729 1.00 70.50 72 ASN A C 1
ATOM 545 O O . ASN A 1 72 ? 11.759 9.728 -2.503 1.00 70.50 72 ASN A O 1
ATOM 549 N N . TRP A 1 73 ? 12.670 8.120 -3.777 1.00 83.69 73 TRP A N 1
ATOM 550 C CA . TRP A 1 73 ? 11.650 8.164 -4.826 1.00 83.69 73 TRP A CA 1
ATOM 551 C C . TRP A 1 73 ? 10.655 7.001 -4.785 1.00 83.69 73 TRP A C 1
ATOM 553 O O . TRP A 1 73 ? 9.996 6.694 -5.783 1.00 83.69 73 TRP A O 1
ATOM 563 N N . ARG A 1 74 ? 10.515 6.346 -3.626 1.00 92.06 74 ARG A N 1
ATOM 564 C CA . ARG A 1 74 ? 9.476 5.328 -3.439 1.00 92.06 74 ARG A CA 1
ATOM 565 C C . ARG A 1 74 ? 8.107 5.895 -3.782 1.00 92.06 74 ARG A C 1
ATOM 567 O O . ARG A 1 74 ? 7.727 6.984 -3.347 1.00 92.06 74 ARG A O 1
ATOM 574 N N . ILE A 1 75 ? 7.340 5.114 -4.528 1.00 94.31 75 ILE A N 1
ATOM 575 C CA . ILE A 1 75 ? 5.994 5.499 -4.935 1.00 94.31 75 ILE A CA 1
ATOM 576 C C . ILE A 1 75 ? 5.036 4.946 -3.888 1.00 94.31 75 ILE A C 1
ATOM 578 O O . ILE A 1 75 ? 4.717 3.761 -3.903 1.00 94.31 75 ILE A O 1
ATOM 582 N N . HIS A 1 76 ? 4.607 5.810 -2.970 1.00 95.69 76 HIS A N 1
ATOM 583 C CA . HIS A 1 76 ? 3.687 5.462 -1.889 1.00 95.69 76 HIS A CA 1
ATOM 584 C C . HIS A 1 76 ? 2.224 5.706 -2.266 1.00 95.69 76 HIS A C 1
ATOM 586 O O . HIS A 1 76 ? 1.865 6.793 -2.733 1.00 95.69 76 HIS A O 1
ATOM 592 N N . PHE A 1 77 ? 1.366 4.745 -1.942 1.00 97.00 77 PHE A N 1
ATOM 593 C CA . PHE A 1 77 ? -0.087 4.834 -1.975 1.00 97.00 77 PHE A CA 1
ATOM 594 C C . PHE A 1 77 ? -0.628 4.542 -0.569 1.00 97.00 77 PHE A C 1
ATOM 596 O O . PHE A 1 77 ? -0.645 3.400 -0.111 1.00 97.00 77 PHE A O 1
ATOM 603 N N . TYR A 1 78 ? -1.072 5.590 0.126 1.00 97.19 78 TYR A N 1
ATOM 604 C CA . TYR A 1 78 ? -1.611 5.470 1.480 1.00 97.19 78 TYR A CA 1
ATOM 605 C C . TYR A 1 78 ? -3.127 5.273 1.446 1.00 97.19 78 TYR A C 1
ATOM 607 O O . TYR A 1 78 ? -3.853 6.115 0.918 1.00 97.19 78 TYR A O 1
ATOM 615 N N . LEU A 1 79 ? -3.601 4.186 2.051 1.00 96.56 79 LEU A N 1
ATOM 616 C CA . LEU A 1 79 ? -5.017 3.936 2.313 1.00 96.56 79 LEU A CA 1
ATOM 617 C C . LEU A 1 79 ? -5.349 4.221 3.775 1.00 96.56 79 LEU A C 1
ATOM 619 O O . LEU A 1 79 ? -4.585 3.862 4.664 1.00 96.56 79 LEU A O 1
ATOM 623 N N . GLY A 1 80 ? -6.532 4.785 4.024 1.00 95.88 80 GLY A N 1
ATOM 624 C CA . GLY A 1 80 ? -6.999 5.157 5.362 1.00 95.88 80 GLY A CA 1
ATOM 625 C C . GLY A 1 80 ? -6.802 6.642 5.654 1.00 95.88 80 GLY A C 1
ATOM 626 O O . GLY A 1 80 ? -5.739 7.202 5.400 1.00 95.88 80 GLY A O 1
ATOM 627 N N . ARG A 1 81 ? -7.857 7.290 6.167 1.00 93.81 81 ARG A N 1
ATOM 628 C CA . ARG A 1 81 ? -7.890 8.746 6.385 1.00 93.81 81 ARG A CA 1
ATOM 629 C C . ARG A 1 81 ? -6.784 9.200 7.330 1.00 93.81 81 ARG A C 1
ATOM 631 O O . ARG A 1 81 ? -6.085 10.153 7.013 1.00 93.81 81 ARG A O 1
ATOM 638 N N . ASP A 1 82 ? -6.626 8.512 8.454 1.00 95.81 82 ASP A N 1
ATOM 639 C CA . ASP A 1 82 ? -5.699 8.933 9.504 1.00 95.81 82 ASP A CA 1
ATOM 640 C C . ASP A 1 82 ? -4.249 8.809 9.032 1.00 95.81 82 ASP A C 1
ATOM 642 O O . ASP A 1 82 ? -3.464 9.746 9.179 1.00 95.81 82 ASP A O 1
ATOM 646 N N . LEU A 1 83 ? -3.920 7.695 8.366 1.00 96.19 83 LEU A N 1
ATOM 647 C CA . LEU A 1 83 ? -2.599 7.506 7.776 1.00 96.19 83 LEU A CA 1
ATOM 648 C C . LEU A 1 83 ? -2.333 8.507 6.642 1.00 96.19 83 LEU A C 1
ATOM 650 O O . LEU A 1 83 ? -1.235 9.051 6.551 1.00 96.19 83 LEU A O 1
ATOM 654 N N . TYR A 1 84 ? -3.324 8.776 5.788 1.00 94.25 84 TYR A N 1
ATOM 655 C CA . TYR A 1 84 ? -3.192 9.761 4.714 1.00 94.25 84 TYR A CA 1
ATOM 656 C C . TYR A 1 84 ? -2.956 11.174 5.269 1.00 94.25 84 TYR A C 1
ATOM 658 O O . TYR A 1 84 ? -2.062 11.880 4.799 1.00 94.25 84 TYR A O 1
ATOM 666 N N . GLU A 1 85 ? -3.707 11.577 6.296 1.00 95.06 85 GLU A N 1
ATOM 667 C CA . GLU A 1 85 ? -3.517 12.864 6.972 1.00 95.06 85 GLU A CA 1
ATOM 668 C C . GLU A 1 85 ? -2.099 12.966 7.554 1.00 95.06 85 GLU A C 1
ATOM 670 O O . G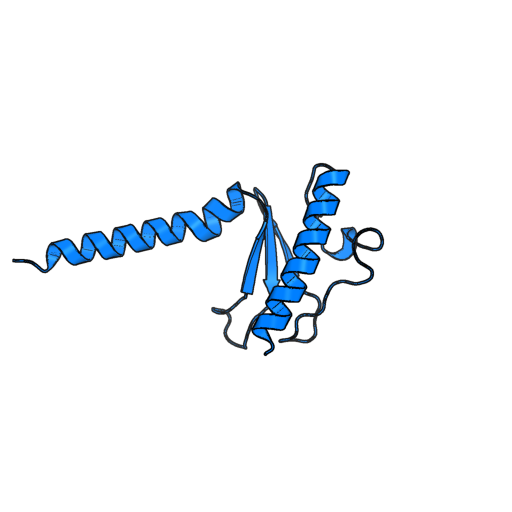LU A 1 85 ? -1.417 13.970 7.348 1.00 95.06 85 GLU A O 1
ATOM 675 N N . GLU A 1 86 ? -1.621 11.915 8.228 1.00 95.81 86 GLU A N 1
ATOM 676 C CA . GLU A 1 86 ? -0.284 11.883 8.826 1.00 95.81 86 GLU A CA 1
ATOM 677 C C . GLU A 1 86 ? 0.838 11.936 7.782 1.00 95.81 86 GLU A C 1
ATOM 679 O O . GLU A 1 86 ? 1.803 12.675 7.964 1.00 95.81 86 GLU A O 1
ATOM 684 N N . LYS A 1 87 ? 0.742 11.155 6.699 1.00 94.62 87 LYS A N 1
ATOM 685 C CA . LYS A 1 87 ? 1.848 10.987 5.743 1.00 94.62 87 LYS A CA 1
ATOM 686 C C . LYS A 1 87 ? 1.837 11.972 4.579 1.00 94.62 87 LYS A C 1
ATOM 688 O O . LYS A 1 87 ? 2.891 12.205 3.995 1.00 94.62 87 LYS A O 1
ATOM 693 N N . ARG A 1 88 ? 0.680 12.529 4.206 1.00 91.00 88 ARG A N 1
ATOM 694 C CA . ARG A 1 88 ? 0.555 13.449 3.058 1.00 91.00 88 ARG A CA 1
ATOM 695 C C . ARG A 1 88 ? 0.179 14.863 3.477 1.00 91.00 88 ARG A C 1
ATOM 697 O O . ARG A 1 88 ? 0.776 15.806 2.971 1.00 91.00 88 ARG A O 1
ATOM 704 N N . VAL A 1 89 ? -0.790 15.026 4.378 1.00 92.56 89 VAL A N 1
ATOM 705 C CA . VAL A 1 89 ? -1.378 16.351 4.647 1.00 92.56 89 VAL A CA 1
ATOM 706 C C . VAL A 1 89 ? -0.559 17.154 5.651 1.00 92.56 89 VAL A C 1
ATOM 708 O O . VAL A 1 89 ? -0.207 18.295 5.358 1.00 92.56 89 VAL A O 1
ATOM 711 N N . LYS A 1 90 ? -0.225 16.584 6.816 1.00 92.62 90 LYS A N 1
ATOM 712 C CA . LYS A 1 90 ? 0.557 17.295 7.844 1.00 92.62 90 LYS A CA 1
ATOM 713 C C . LYS A 1 90 ? 1.927 17.763 7.333 1.00 92.62 90 LYS A C 1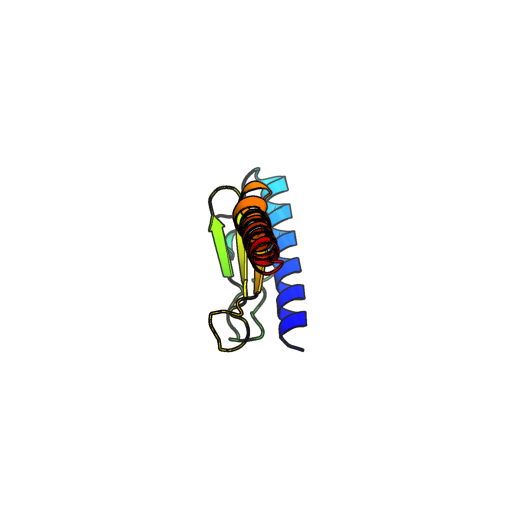
ATOM 715 O O . LYS A 1 90 ? 2.195 18.954 7.472 1.00 92.62 90 LYS A O 1
ATOM 720 N N . PRO A 1 91 ? 2.745 16.923 6.662 1.00 91.75 91 PRO A N 1
ATOM 721 C CA . PRO A 1 91 ? 4.042 17.367 6.155 1.00 91.75 91 PRO A CA 1
ATOM 722 C C . PRO A 1 91 ? 3.909 18.495 5.126 1.00 91.75 91 PRO A C 1
ATOM 724 O O . PRO A 1 91 ? 4.656 19.466 5.186 1.00 91.75 91 PRO A O 1
ATOM 727 N N . ALA A 1 92 ? 2.916 18.412 4.230 1.00 88.88 92 ALA A N 1
ATOM 728 C CA . ALA A 1 92 ? 2.664 19.455 3.238 1.00 88.88 92 ALA A CA 1
ATOM 729 C C . ALA A 1 92 ? 2.220 20.782 3.880 1.00 88.88 92 ALA A C 1
ATOM 731 O O . ALA A 1 92 ? 2.639 21.850 3.432 1.00 88.88 92 ALA A O 1
ATOM 732 N N . ARG A 1 93 ? 1.399 20.737 4.942 1.00 90.44 93 ARG A N 1
ATOM 733 C CA . ARG A 1 93 ? 1.021 21.935 5.714 1.00 90.44 93 ARG A CA 1
ATOM 734 C C . ARG A 1 93 ? 2.231 22.561 6.403 1.00 90.44 93 ARG A C 1
ATOM 736 O O . ARG A 1 93 ? 2.447 23.757 6.252 1.00 90.44 93 ARG A O 1
ATOM 743 N N . GLU A 1 94 ? 3.043 21.762 7.090 1.00 91.50 94 GLU A N 1
ATOM 744 C CA . GLU A 1 94 ? 4.253 22.248 7.766 1.00 91.50 94 GLU A CA 1
ATOM 745 C C . GLU A 1 94 ? 5.257 22.867 6.783 1.00 91.50 94 GLU A C 1
ATOM 747 O O . GLU A 1 94 ? 5.868 23.895 7.073 1.00 91.50 94 GLU A O 1
ATOM 752 N N . GLU A 1 95 ? 5.440 22.256 5.611 1.00 89.12 95 GLU A N 1
ATOM 753 C CA . GLU A 1 95 ? 6.292 22.797 4.551 1.00 89.12 95 GLU A CA 1
ATOM 754 C C . GLU A 1 95 ? 5.752 24.135 4.026 1.00 89.12 95 GLU A C 1
ATOM 756 O O . GLU A 1 95 ? 6.507 25.098 3.865 1.00 89.12 95 GLU A O 1
ATOM 761 N N . PHE A 1 96 ? 4.438 24.235 3.821 1.00 89.44 96 PHE A N 1
ATOM 762 C CA . PHE A 1 96 ? 3.789 25.475 3.403 1.00 89.44 96 PHE A CA 1
ATOM 763 C C . PHE A 1 96 ? 3.942 26.600 4.442 1.00 89.44 96 PHE A C 1
ATOM 765 O O . PHE A 1 96 ? 4.271 27.738 4.091 1.00 89.44 96 PHE A O 1
ATOM 772 N N . GLU A 1 97 ? 3.758 26.292 5.725 1.00 90.25 97 GLU A N 1
ATOM 773 C CA . GLU A 1 97 ? 3.935 27.239 6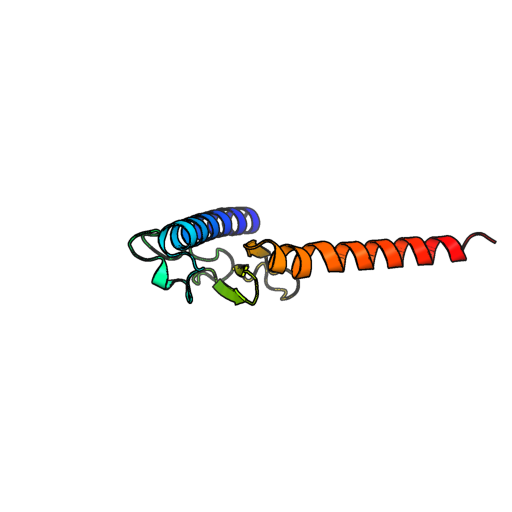.831 1.00 90.25 97 GLU A CA 1
ATOM 774 C C . GLU A 1 97 ? 5.389 27.722 6.937 1.00 90.25 97 GLU A C 1
ATOM 776 O O . GLU A 1 97 ? 5.638 28.926 7.019 1.00 90.25 97 GLU A O 1
ATOM 781 N N . LYS A 1 98 ? 6.372 26.818 6.831 1.00 87.12 98 LYS A N 1
ATOM 782 C CA . LYS A 1 98 ? 7.803 27.178 6.818 1.00 87.12 98 LYS A CA 1
ATOM 783 C C . LYS A 1 98 ? 8.145 28.104 5.649 1.00 87.12 98 LYS A C 1
ATOM 785 O O . LYS A 1 98 ? 8.831 29.112 5.828 1.00 87.12 98 LYS A O 1
ATOM 790 N N . ASN A 1 99 ? 7.630 27.796 4.461 1.00 86.38 99 ASN A N 1
ATOM 791 C CA . ASN A 1 99 ? 7.902 28.562 3.246 1.00 86.38 99 ASN A CA 1
ATOM 792 C C . ASN A 1 99 ? 7.232 29.945 3.239 1.00 86.38 99 ASN A C 1
ATOM 794 O O . ASN A 1 99 ? 7.752 30.874 2.618 1.00 86.38 99 ASN A O 1
ATOM 798 N N . THR A 1 100 ? 6.093 30.110 3.915 1.00 82.88 100 THR A N 1
ATOM 799 C CA . THR A 1 100 ? 5.422 31.413 4.062 1.00 82.88 100 THR A CA 1
ATOM 800 C C . THR A 1 100 ? 6.040 32.255 5.181 1.00 82.88 100 THR A C 1
ATOM 802 O O . THR A 1 100 ? 6.268 33.447 4.973 1.00 82.88 100 THR A O 1
ATOM 805 N N . ALA A 1 101 ? 6.429 31.645 6.306 1.00 76.31 101 ALA A N 1
ATOM 806 C CA . ALA A 1 101 ? 7.149 32.323 7.386 1.00 76.31 101 ALA A CA 1
ATOM 807 C C . ALA A 1 101 ? 8.515 32.876 6.930 1.00 76.31 101 ALA A C 1
ATOM 809 O O . ALA A 1 101 ? 8.863 34.009 7.261 1.00 76.31 101 ALA A O 1
ATOM 810 N N . GLY A 1 102 ? 9.260 32.130 6.104 1.00 62.78 102 GLY A N 1
ATOM 811 C CA . GLY A 1 102 ? 10.548 32.581 5.558 1.00 62.78 102 GLY A CA 1
ATOM 812 C C . GLY A 1 102 ? 10.447 33.753 4.571 1.00 62.78 102 GLY A C 1
ATOM 813 O O . GLY A 1 102 ? 11.373 34.554 4.472 1.00 62.78 102 GLY A O 1
ATOM 814 N N . LYS A 1 103 ? 9.315 33.906 3.870 1.00 59.38 103 LYS A N 1
ATOM 815 C CA . LYS A 1 103 ? 9.096 35.007 2.912 1.00 59.38 103 LYS A CA 1
ATOM 816 C C . LYS A 1 103 ? 8.763 36.342 3.582 1.00 59.38 103 LYS A C 1
ATOM 818 O O . LYS A 1 103 ? 9.051 37.382 3.001 1.00 59.38 103 LYS A O 1
ATOM 823 N N . SER A 1 104 ? 8.218 36.333 4.800 1.00 57.19 104 SER A N 1
ATOM 824 C CA . SER A 1 104 ? 7.874 37.564 5.529 1.00 57.19 104 SER A CA 1
ATOM 825 C C . SER A 1 104 ? 9.084 38.266 6.172 1.00 57.19 104 SER A C 1
ATOM 827 O O . SER A 1 104 ? 8.942 39.384 6.660 1.00 57.19 104 SER A O 1
ATOM 829 N N . ALA A 1 105 ? 10.264 37.634 6.178 1.00 54.06 105 ALA A N 1
ATOM 830 C CA . ALA A 1 105 ? 11.481 38.155 6.809 1.00 54.06 105 ALA A CA 1
ATOM 831 C C . ALA A 1 105 ? 12.447 38.877 5.844 1.00 54.06 105 ALA A C 1
ATOM 833 O O . ALA A 1 105 ? 13.428 39.453 6.302 1.00 54.06 105 ALA A O 1
ATOM 834 N N . VAL A 1 106 ? 12.194 38.862 4.527 1.00 55.25 106 VAL A N 1
ATOM 835 C CA . VAL A 1 106 ? 13.107 39.427 3.501 1.00 55.25 106 VAL A CA 1
ATOM 836 C C . VAL A 1 106 ? 12.581 40.743 2.902 1.00 55.25 106 VAL A C 1
ATOM 838 O O . VAL A 1 106 ? 13.174 41.303 1.988 1.00 55.25 106 VAL A O 1
ATOM 841 N N . SER A 1 107 ? 11.466 41.268 3.410 1.00 51.78 107 SER A N 1
ATOM 842 C CA . SER A 1 107 ? 10.890 42.539 2.965 1.00 51.78 107 SER A CA 1
ATOM 843 C C . SER A 1 107 ? 11.073 43.636 4.016 1.00 51.78 107 SER A C 1
ATOM 845 O O . SER A 1 107 ? 10.083 44.042 4.616 1.00 51.78 107 SER A O 1
ATOM 847 N N . HIS A 1 108 ? 12.310 44.070 4.266 1.00 44.88 108 HIS A N 1
ATOM 848 C CA . HIS A 1 108 ? 12.644 45.372 4.864 1.00 44.88 108 HIS A CA 1
ATOM 849 C C . HIS A 1 108 ? 13.985 45.854 4.312 1.00 44.88 108 HIS A C 1
ATOM 851 O O . HIS A 1 108 ? 14.941 45.046 4.325 1.00 44.88 108 HIS A O 1
#